Protein AF-A0A831TNE2-F1 (afdb_monomer_lite)

pLDDT: mean 70.63, std 14.73, range [46.28, 89.88]

Sequence (60 aa):
MNPECEHDYDFLYSDYEKTDGTYKENYKQIDVFHCRKCLEYQRVVVRNEDERYKPSWYKA

Foldseek 3Di:
DPPPPPFPWDFDDWDWDFDPDPPDRWIWIWTWIAGPVPRDIDIDGCDTPVDNDDPPPDDD

Secondary structure (DSSP, 8-state):
--TT----EEEEEEEEEEE--TT--EEEEEEEEEETTT--EEEEEEEESS-----TT---

Structure (mmCIF, N/CA/C/O backbone):
data_AF-A0A831TNE2-F1
#
_entry.id   AF-A0A831TNE2-F1
#
loop_
_atom_site.group_PDB
_atom_site.id
_atom_site.type_symbol
_atom_site.label_atom_id
_atom_site.label_alt_id
_atom_site.label_comp_id
_atom_site.label_asym_id
_atom_site.label_entity_id
_atom_site.label_seq_id
_atom_site.pdbx_PDB_ins_code
_atom_site.Cartn_x
_atom_site.Cartn_y
_atom_site.Cartn_z
_atom_site.occupancy
_atom_site.B_iso_or_equiv
_atom_site.auth_seq_id
_atom_site.auth_comp_id
_atom_site.auth_asym_id
_atom_site.auth_atom_id
_atom_site.pdbx_PDB_model_num
ATOM 1 N N . MET A 1 1 ? 3.088 -17.586 7.610 1.00 46.97 1 MET A N 1
ATOM 2 C CA . MET A 1 1 ? 3.579 -16.931 6.382 1.00 46.97 1 MET A CA 1
ATOM 3 C C . MET A 1 1 ? 3.911 -18.035 5.403 1.00 46.97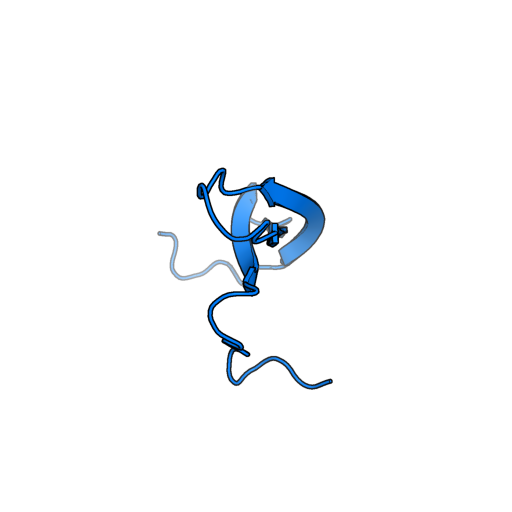 1 MET A C 1
ATOM 5 O O . MET A 1 1 ? 4.807 -18.812 5.698 1.00 46.97 1 MET A O 1
ATOM 9 N N . ASN A 1 2 ? 3.116 -18.189 4.343 1.00 46.28 2 ASN A N 1
ATOM 10 C CA . ASN A 1 2 ? 3.321 -19.240 3.346 1.00 46.28 2 ASN A CA 1
ATOM 11 C C . ASN A 1 2 ? 4.496 -18.815 2.444 1.00 46.28 2 ASN A C 1
ATOM 13 O O . ASN A 1 2 ? 4.359 -17.814 1.743 1.00 46.28 2 ASN A O 1
ATOM 17 N N . PRO A 1 3 ? 5.646 -19.510 2.465 1.00 53.81 3 PRO A N 1
ATOM 18 C CA . PRO A 1 3 ? 6.862 -19.054 1.786 1.00 53.81 3 PRO A CA 1
ATOM 19 C C . PRO A 1 3 ? 6.832 -19.202 0.251 1.00 53.81 3 PRO A C 1
ATOM 21 O O . PRO A 1 3 ? 7.802 -18.841 -0.403 1.00 53.81 3 PRO A O 1
ATOM 24 N N . GLU A 1 4 ? 5.735 -19.699 -0.330 1.00 61.47 4 GLU A N 1
ATOM 25 C CA . GLU A 1 4 ? 5.647 -20.080 -1.751 1.00 61.47 4 GLU A CA 1
ATOM 26 C C . GLU A 1 4 ? 4.545 -19.349 -2.528 1.00 61.47 4 GLU A C 1
ATOM 28 O O . GLU A 1 4 ? 4.222 -19.719 -3.656 1.00 61.47 4 GLU A O 1
ATOM 33 N N . CYS A 1 5 ? 3.935 -18.307 -1.957 1.00 63.09 5 CYS A N 1
ATOM 34 C CA . CYS A 1 5 ? 3.054 -17.479 -2.767 1.00 63.09 5 CYS A CA 1
ATOM 35 C C . CYS A 1 5 ? 3.912 -16.575 -3.662 1.00 63.09 5 CYS A C 1
ATOM 37 O O . CYS A 1 5 ? 4.576 -15.654 -3.185 1.00 63.09 5 CYS A O 1
ATOM 39 N N . GLU A 1 6 ? 3.886 -16.820 -4.972 1.00 68.38 6 GLU A N 1
ATOM 40 C CA . GLU A 1 6 ? 4.279 -15.838 -5.987 1.00 68.38 6 GLU A CA 1
ATOM 41 C C . GLU A 1 6 ? 3.271 -14.680 -5.962 1.00 68.38 6 GLU A C 1
ATOM 43 O O . GLU A 1 6 ? 2.387 -14.603 -6.822 1.00 68.38 6 GLU A O 1
ATOM 48 N N . HIS A 1 7 ? 3.333 -13.865 -4.908 1.00 70.44 7 HIS A N 1
ATOM 49 C CA . HIS A 1 7 ? 2.340 -12.850 -4.606 1.00 70.44 7 HIS A CA 1
ATOM 50 C C . HIS A 1 7 ? 2.102 -11.947 -5.820 1.00 70.44 7 HIS A C 1
ATOM 52 O O . HIS A 1 7 ? 2.988 -11.212 -6.249 1.00 70.44 7 HIS A O 1
ATOM 58 N N . ASP A 1 8 ? 0.884 -12.012 -6.350 1.00 81.12 8 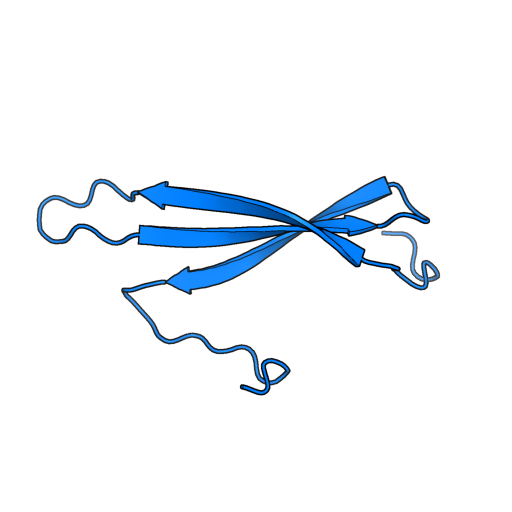ASP A N 1
ATOM 59 C CA . ASP A 1 8 ? 0.393 -11.141 -7.413 1.00 81.12 8 ASP A CA 1
ATOM 60 C C . ASP A 1 8 ? -0.430 -10.039 -6.745 1.00 81.12 8 ASP A C 1
ATOM 62 O O . ASP A 1 8 ? -1.626 -10.203 -6.488 1.00 81.12 8 ASP A O 1
ATOM 66 N N . TYR A 1 9 ? 0.275 -8.999 -6.300 1.00 82.56 9 TYR A N 1
ATOM 67 C CA . TYR A 1 9 ? -0.296 -7.878 -5.565 1.00 82.56 9 TYR A CA 1
ATOM 68 C C . TYR A 1 9 ? -0.885 -6.854 -6.533 1.00 82.56 9 TYR A C 1
ATOM 70 O O . TYR A 1 9 ? -0.150 -6.134 -7.207 1.00 82.56 9 TYR A O 1
ATOM 78 N N . ASP A 1 10 ? -2.207 -6.729 -6.538 1.00 87.38 10 ASP A N 1
ATOM 79 C CA . ASP A 1 10 ? -2.896 -5.635 -7.213 1.00 87.38 10 ASP A CA 1
ATOM 80 C C . ASP A 1 10 ? -3.120 -4.470 -6.271 1.00 87.38 10 ASP A C 1
ATOM 82 O O . ASP A 1 10 ? -3.498 -4.652 -5.112 1.00 87.38 10 ASP A O 1
ATOM 86 N N . PHE A 1 11 ? -2.958 -3.262 -6.798 1.00 87.19 11 PHE A N 1
ATOM 87 C CA . PHE A 1 11 ? -3.401 -2.065 -6.107 1.00 87.19 11 PHE A CA 1
ATOM 88 C C . PHE A 1 11 ? -4.925 -2.092 -5.940 1.00 87.19 11 PHE A C 1
ATOM 90 O O . PHE A 1 11 ? -5.664 -2.256 -6.912 1.00 87.19 11 PHE A O 1
ATOM 97 N N . LEU A 1 12 ? -5.385 -1.911 -4.705 1.00 89.88 12 LEU A N 1
ATOM 98 C CA . LEU A 1 12 ? -6.803 -1.809 -4.376 1.00 89.88 12 LEU A CA 1
ATOM 99 C C . LEU A 1 12 ? -7.228 -0.349 -4.228 1.00 89.88 12 LEU A C 1
ATOM 101 O O . LEU A 1 12 ? -8.084 0.129 -4.967 1.00 89.88 12 LEU A O 1
ATOM 105 N N . TYR A 1 13 ? -6.661 0.339 -3.238 1.00 88.19 13 TYR A N 1
ATOM 106 C CA . TYR A 1 13 ? -6.971 1.729 -2.919 1.00 88.19 13 TYR A CA 1
ATOM 107 C C . TYR A 1 13 ? -5.848 2.356 -2.086 1.00 88.19 13 TYR A C 1
ATOM 109 O O . TYR A 1 13 ? -5.035 1.655 -1.481 1.00 88.19 13 TYR A O 1
ATOM 117 N N . SER A 1 14 ? -5.835 3.687 -2.032 1.00 87.25 14 SER A N 1
ATOM 118 C CA . SER A 1 14 ? -4.962 4.455 -1.143 1.00 87.25 14 SER A CA 1
ATOM 119 C C . SER A 1 14 ? -5.753 4.924 0.071 1.00 87.25 14 SER A C 1
ATOM 121 O O . SER A 1 14 ? -6.800 5.558 -0.069 1.00 87.25 14 SER A O 1
ATOM 123 N N . ASP A 1 15 ? -5.242 4.615 1.253 1.00 87.31 15 ASP A N 1
ATOM 124 C CA . ASP A 1 15 ? -5.703 5.151 2.524 1.00 87.31 15 ASP A CA 1
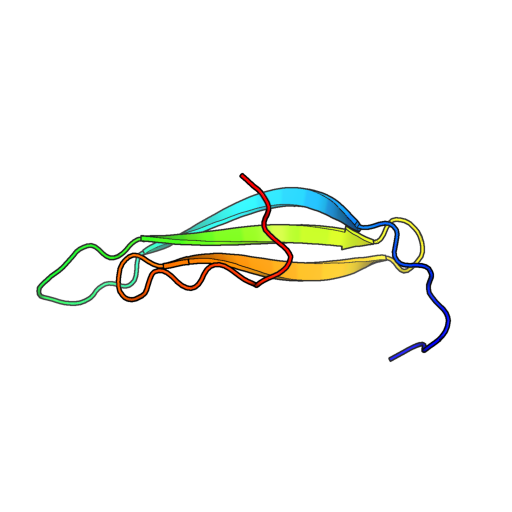ATOM 125 C C . ASP A 1 15 ? -4.885 6.402 2.873 1.00 87.31 15 ASP A C 1
ATOM 127 O O . ASP A 1 15 ? -3.675 6.460 2.630 1.00 87.31 15 ASP A O 1
ATOM 131 N N . TYR A 1 16 ? -5.550 7.424 3.404 1.00 80.88 16 TYR A N 1
ATOM 132 C CA . TYR A 1 16 ? -4.928 8.695 3.758 1.00 80.88 16 TYR A CA 1
ATO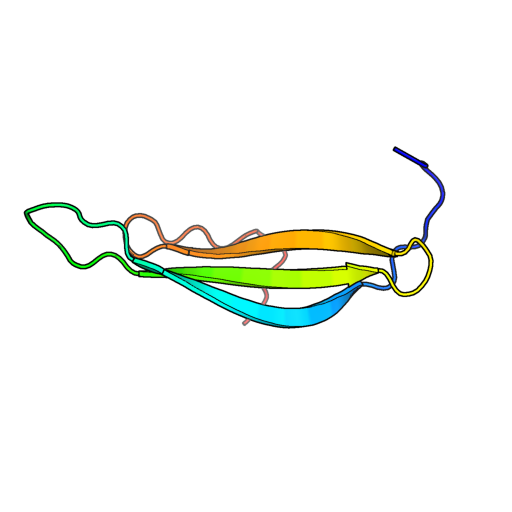M 133 C C . TYR A 1 16 ? -5.154 8.943 5.242 1.00 80.88 16 TYR A C 1
ATOM 135 O O . TYR A 1 16 ? -6.187 9.475 5.652 1.00 80.88 16 TYR A O 1
ATOM 143 N N . GLU A 1 17 ? -4.167 8.575 6.050 1.00 80.44 17 GLU A N 1
ATOM 144 C CA . GLU A 1 17 ? -4.204 8.833 7.481 1.00 80.44 17 GLU A CA 1
ATOM 145 C C . GLU A 1 17 ? -3.691 10.254 7.741 1.00 80.44 17 GLU A C 1
ATOM 147 O O . GLU A 1 17 ? -2.548 10.598 7.418 1.00 80.44 17 GLU A O 1
ATOM 152 N N . LYS A 1 18 ? -4.542 11.097 8.332 1.00 68.12 18 LYS A N 1
ATOM 153 C CA . LYS A 1 18 ? -4.112 12.371 8.913 1.00 68.12 18 LYS A CA 1
ATOM 154 C C . LYS A 1 18 ? -3.636 12.099 10.327 1.00 68.12 18 LYS A C 1
ATOM 156 O O . LYS A 1 18 ? -4.408 11.610 11.150 1.00 68.12 18 LYS A O 1
ATOM 161 N N . THR A 1 19 ? -2.385 12.426 10.616 1.00 62.78 19 THR A N 1
ATOM 162 C CA . THR A 1 19 ? -1.910 12.379 12.000 1.00 62.78 19 THR A CA 1
ATOM 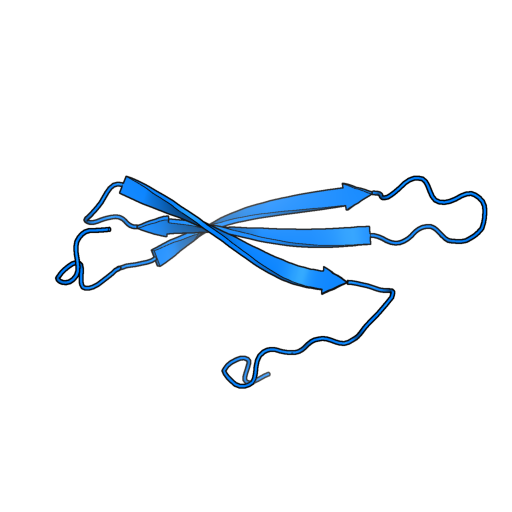163 C C . THR A 1 19 ? -2.181 13.751 12.601 1.00 62.78 19 THR A C 1
ATOM 165 O O . THR A 1 19 ? -1.583 14.733 12.165 1.00 62.78 19 THR A O 1
ATOM 168 N N . ASP A 1 20 ? -3.122 13.834 13.545 1.00 54.34 20 ASP A N 1
ATOM 169 C CA . ASP A 1 20 ? -3.492 15.081 14.226 1.00 54.34 20 ASP A CA 1
ATOM 170 C C . ASP A 1 20 ? -2.366 15.480 15.197 1.00 54.34 20 ASP A C 1
ATOM 172 O O . ASP A 1 20 ? -2.370 15.172 16.387 1.00 54.34 20 ASP A O 1
ATOM 176 N N . GLY A 1 21 ? -1.304 16.058 14.639 1.00 53.88 21 GLY A N 1
ATOM 177 C CA . GLY A 1 21 ? -0.189 16.634 15.373 1.00 53.88 21 GLY A CA 1
ATOM 178 C C . GLY A 1 21 ? -0.358 18.144 15.416 1.00 53.88 21 GLY A C 1
ATOM 179 O O . GLY A 1 21 ? -0.389 18.792 14.375 1.00 53.88 21 GLY A O 1
ATOM 180 N N . THR A 1 22 ? -0.417 18.705 16.623 1.00 53.47 22 THR A N 1
ATOM 181 C CA . THR A 1 22 ? -0.753 20.099 16.982 1.00 53.47 22 THR A CA 1
ATOM 182 C C . THR A 1 22 ? 0.006 21.212 16.225 1.00 53.47 22 THR A C 1
ATOM 184 O O . THR A 1 22 ? -0.315 22.382 16.404 1.00 53.47 22 THR A O 1
ATOM 187 N N . TYR A 1 23 ? 0.988 20.903 15.370 1.00 50.34 23 TYR A N 1
ATOM 188 C CA . TYR A 1 23 ? 1.812 21.906 14.683 1.00 50.34 23 TYR A CA 1
ATOM 189 C C . TYR A 1 23 ? 2.102 21.662 13.190 1.00 50.34 23 TYR A C 1
ATOM 191 O O . TYR A 1 23 ? 2.729 22.526 12.577 1.00 50.34 23 TYR A O 1
ATOM 199 N N . LYS A 1 24 ? 1.647 20.560 12.575 1.00 52.47 24 LYS A N 1
ATOM 200 C CA . LYS A 1 24 ? 1.795 20.306 11.126 1.00 52.47 24 LYS A CA 1
ATOM 201 C C . LYS A 1 24 ? 0.795 19.248 10.658 1.00 52.47 24 LYS A C 1
ATOM 203 O O . LYS A 1 24 ? 0.777 18.144 11.192 1.00 52.47 24 LYS A O 1
ATOM 208 N N . GLU A 1 25 ? -0.006 19.574 9.646 1.00 54.94 25 GLU A N 1
ATOM 209 C CA . GLU A 1 25 ? -0.878 18.612 8.965 1.00 54.94 25 GLU A CA 1
ATOM 210 C C . GLU A 1 25 ? -0.023 17.626 8.156 1.00 54.94 25 GLU A C 1
ATOM 212 O O . GLU A 1 25 ? 0.210 17.830 6.973 1.00 54.94 25 GLU A O 1
ATOM 217 N N . ASN A 1 26 ? 0.475 16.567 8.792 1.00 60.94 26 ASN A N 1
ATOM 218 C CA . ASN A 1 26 ? 1.176 15.497 8.089 1.00 60.94 26 ASN A CA 1
ATOM 219 C C . ASN A 1 26 ? 0.144 14.507 7.533 1.00 60.94 26 ASN A C 1
ATOM 221 O O . ASN A 1 26 ? -0.554 13.834 8.305 1.00 60.94 26 ASN A O 1
ATOM 225 N N . TYR A 1 27 ? 0.051 14.390 6.204 1.00 67.56 27 TYR A N 1
ATOM 226 C CA . TYR A 1 27 ? -0.706 13.303 5.578 1.00 67.56 27 TYR A CA 1
ATOM 227 C C . TYR A 1 27 ? 0.204 12.110 5.287 1.00 67.56 27 TYR A C 1
ATOM 229 O O . TYR A 1 27 ? 1.274 12.219 4.682 1.00 67.56 27 TYR A O 1
ATOM 237 N N . LYS A 1 28 ? -0.252 10.936 5.715 1.00 78.12 28 LYS A N 1
ATOM 238 C CA . LYS A 1 28 ? 0.372 9.652 5.433 1.00 78.12 28 LYS A CA 1
ATOM 239 C C . LYS A 1 28 ? -0.460 8.951 4.370 1.00 78.12 28 LYS A C 1
ATOM 241 O O . LYS A 1 28 ? -1.615 8.616 4.612 1.00 78.12 28 LYS A O 1
ATOM 246 N N . GLN A 1 29 ? 0.124 8.740 3.195 1.00 84.25 29 GLN A N 1
ATOM 247 C CA . GLN A 1 29 ? -0.506 7.946 2.144 1.00 84.25 29 GLN A CA 1
ATOM 248 C C . GLN A 1 29 ? -0.054 6.495 2.276 1.00 84.25 29 GLN A C 1
ATOM 250 O O . GLN A 1 29 ? 1.147 6.203 2.266 1.00 84.25 29 GLN A O 1
ATOM 255 N N . ILE A 1 30 ? -1.024 5.596 2.386 1.00 87.75 30 ILE A N 1
ATOM 256 C CA . ILE A 1 30 ? -0.825 4.159 2.511 1.00 87.75 30 ILE A CA 1
ATOM 257 C C . ILE A 1 30 ? -1.519 3.489 1.344 1.00 87.75 30 ILE A C 1
ATOM 259 O O . ILE A 1 30 ? -2.743 3.438 1.288 1.00 87.75 30 ILE A O 1
ATOM 263 N N . ASP A 1 31 ? -0.743 2.931 0.433 1.00 89.25 31 ASP A N 1
ATOM 264 C CA . ASP A 1 31 ? -1.307 2.143 -0.648 1.00 89.25 31 ASP A CA 1
ATOM 265 C C . ASP A 1 31 ? -1.561 0.722 -0.141 1.00 89.25 31 ASP A C 1
ATOM 267 O O . ASP A 1 31 ? -0.689 0.076 0.455 1.00 89.25 31 ASP A O 1
ATOM 271 N N . VAL A 1 32 ? -2.792 0.255 -0.337 1.00 88.12 32 VAL A N 1
ATOM 272 C CA . VAL A 1 32 ? -3.232 -1.087 0.025 1.00 88.12 32 VAL A CA 1
ATOM 273 C C . VAL A 1 32 ? -3.227 -1.946 -1.227 1.00 88.12 32 VAL A C 1
ATOM 275 O O . VAL A 1 32 ? -3.855 -1.622 -2.236 1.00 88.12 32 VAL A O 1
ATOM 278 N N . PHE A 1 33 ? -2.537 -3.070 -1.131 1.00 88.94 33 PHE A N 1
ATOM 279 C CA . PHE A 1 33 ? -2.443 -4.073 -2.170 1.00 88.94 33 PHE A CA 1
ATOM 280 C C . PHE A 1 33 ? -3.124 -5.354 -1.718 1.00 88.94 33 PHE A C 1
ATOM 282 O O . PHE A 1 33 ? -3.109 -5.693 -0.533 1.00 88.94 33 PHE A O 1
ATOM 289 N N . HIS A 1 34 ? -3.689 -6.086 -2.666 1.00 89.19 34 HIS A N 1
ATOM 290 C CA . HIS A 1 34 ? -4.278 -7.391 -2.421 1.00 89.19 34 HIS A CA 1
ATOM 291 C C . HIS A 1 34 ? -3.686 -8.437 -3.346 1.00 89.19 34 HIS A C 1
ATOM 293 O O . HIS A 1 34 ? -3.681 -8.296 -4.566 1.00 89.19 34 HIS A O 1
ATOM 299 N N . CYS A 1 35 ? -3.216 -9.512 -2.729 1.00 86.31 35 CYS A N 1
ATOM 300 C CA . CYS A 1 35 ? -2.712 -10.690 -3.400 1.00 86.31 35 CYS A CA 1
ATOM 301 C C . CYS A 1 35 ? -3.878 -11.494 -3.984 1.00 86.31 35 CYS A C 1
ATOM 303 O O . CYS A 1 35 ? -4.615 -12.141 -3.239 1.00 86.31 35 CYS A O 1
ATOM 305 N N . ARG A 1 36 ? -4.019 -11.553 -5.312 1.00 83.19 36 ARG A N 1
ATOM 306 C CA . ARG A 1 36 ? -5.078 -12.366 -5.950 1.00 83.19 36 ARG A CA 1
ATOM 307 C C . ARG A 1 36 ? -4.981 -13.858 -5.635 1.00 83.19 36 ARG A C 1
ATOM 309 O O . ARG A 1 36 ? -5.995 -14.548 -5.622 1.00 83.19 36 ARG A O 1
ATOM 316 N N . LYS A 1 37 ? -3.766 -14.360 -5.401 1.00 81.94 37 LYS A N 1
ATOM 317 C CA . LYS A 1 37 ? -3.499 -15.795 -5.203 1.00 81.94 37 LYS A CA 1
ATOM 318 C C . LYS A 1 37 ? -3.752 -16.269 -3.772 1.00 81.94 37 LYS A C 1
ATOM 320 O O . LYS A 1 37 ? -4.232 -17.375 -3.564 1.00 81.94 37 LYS A O 1
ATOM 325 N N . CYS A 1 38 ? -3.401 -15.443 -2.797 1.00 85.00 38 CYS A N 1
ATOM 326 C CA . CYS A 1 38 ? -3.364 -15.803 -1.383 1.00 85.00 38 CYS A CA 1
ATOM 327 C C . CYS A 1 38 ? -4.351 -15.017 -0.521 1.00 85.00 38 CYS A C 1
ATOM 329 O O . CYS A 1 38 ? -4.463 -15.299 0.669 1.00 85.00 38 CYS A O 1
ATOM 331 N N . LEU A 1 39 ? -5.061 -14.052 -1.120 1.00 82.31 39 LEU A N 1
ATOM 332 C CA . LEU A 1 39 ? -6.020 -13.166 -0.457 1.00 82.31 39 LEU A CA 1
ATOM 333 C C . LEU A 1 39 ? -5.407 -12.371 0.710 1.00 82.31 39 LEU A C 1
ATOM 335 O O . LEU A 1 39 ? -6.111 -11.896 1.599 1.00 82.31 39 LEU A O 1
ATOM 339 N N . GLU A 1 40 ? -4.079 -12.232 0.712 1.00 85.19 40 GLU A N 1
ATOM 340 C CA . GLU A 1 40 ? -3.342 -11.425 1.677 1.00 85.19 40 GLU A CA 1
ATOM 341 C C . GLU A 1 40 ? -3.433 -9.942 1.306 1.00 85.19 40 GLU A C 1
ATOM 343 O O . GLU A 1 40 ? -3.353 -9.573 0.130 1.00 85.19 40 GLU A O 1
ATOM 348 N N . TYR A 1 41 ? -3.568 -9.091 2.323 1.00 85.81 41 TYR A N 1
ATOM 349 C CA . TYR A 1 41 ? -3.542 -7.640 2.176 1.00 85.81 41 TYR A CA 1
ATOM 350 C C . TYR A 1 41 ? -2.201 -7.098 2.646 1.00 85.81 41 TYR A C 1
ATOM 352 O O . TYR A 1 41 ? -1.801 -7.341 3.784 1.00 85.81 41 TYR A O 1
ATOM 360 N N . GLN A 1 42 ? -1.557 -6.297 1.803 1.00 84.56 42 GLN A N 1
ATOM 361 C CA . GLN A 1 42 ? -0.293 -5.645 2.113 1.00 84.56 42 GLN A CA 1
ATOM 362 C C . GLN A 1 42 ? -0.471 -4.130 2.103 1.00 84.56 42 GLN A C 1
ATOM 364 O O . GLN A 1 42 ? -1.096 -3.575 1.204 1.00 84.56 42 GLN A O 1
ATOM 369 N N . ARG A 1 43 ? 0.068 -3.447 3.114 1.00 86.38 43 ARG A N 1
ATOM 370 C CA . ARG A 1 43 ? -0.055 -1.991 3.270 1.00 86.38 43 ARG A CA 1
ATOM 371 C C . ARG A 1 43 ? 1.321 -1.351 3.185 1.00 86.38 43 ARG A C 1
ATOM 373 O O . ARG A 1 43 ? 2.204 -1.703 3.963 1.00 86.38 43 ARG A O 1
ATOM 380 N N . VAL A 1 44 ? 1.502 -0.407 2.268 1.00 83.94 44 VAL A N 1
ATOM 381 C CA . VAL A 1 44 ? 2.786 0.269 2.045 1.00 83.94 44 VAL A CA 1
ATOM 382 C C . VAL A 1 44 ? 2.611 1.763 2.243 1.00 83.94 44 VAL A C 1
ATOM 384 O O . VAL A 1 44 ? 1.797 2.392 1.579 1.00 83.94 44 VAL A O 1
ATOM 387 N N . VAL A 1 45 ? 3.402 2.349 3.140 1.00 81.31 45 VAL A N 1
ATOM 388 C CA . VAL A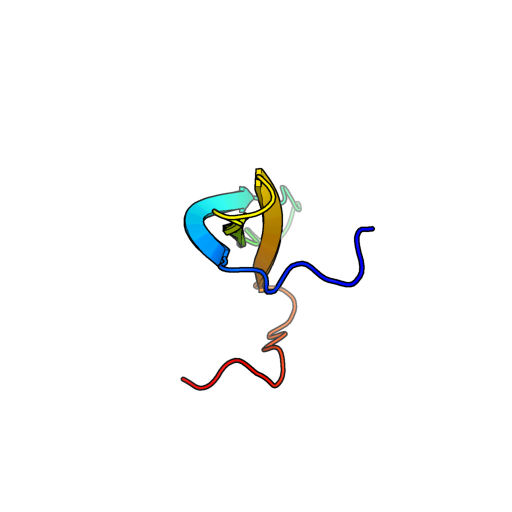 1 45 ? 3.450 3.805 3.303 1.00 81.31 45 VAL A CA 1
ATOM 389 C C . VAL A 1 45 ? 4.260 4.384 2.146 1.00 81.31 45 VAL A C 1
ATOM 391 O O . VAL A 1 45 ? 5.481 4.246 2.116 1.00 81.31 45 VAL A O 1
ATOM 394 N N . VAL A 1 46 ? 3.582 4.998 1.178 1.00 75.00 46 VAL A N 1
ATOM 395 C CA . VAL A 1 46 ? 4.211 5.550 -0.037 1.00 75.00 46 VAL A CA 1
ATOM 396 C C . VAL A 1 46 ? 4.591 7.017 0.116 1.00 75.00 46 VAL A C 1
ATOM 398 O O . VAL A 1 46 ? 5.492 7.507 -0.566 1.00 75.00 46 VAL A O 1
ATOM 401 N N . ARG A 1 47 ? 3.934 7.727 1.036 1.00 66.81 47 ARG A N 1
ATOM 402 C CA . ARG A 1 47 ? 4.262 9.113 1.354 1.00 66.81 47 ARG A CA 1
ATOM 403 C C . ARG A 1 47 ? 4.074 9.363 2.837 1.00 66.81 47 ARG A C 1
ATOM 405 O O . ARG A 1 47 ? 2.996 9.136 3.376 1.00 66.81 47 ARG A O 1
ATOM 412 N N . ASN A 1 48 ? 5.133 9.847 3.467 1.00 68.81 48 ASN A N 1
ATOM 413 C CA . ASN A 1 48 ? 5.103 10.428 4.794 1.00 68.81 48 ASN A CA 1
ATOM 414 C C . ASN A 1 48 ? 5.771 11.800 4.676 1.00 68.81 48 ASN A C 1
ATOM 416 O O . ASN A 1 48 ? 6.872 11.911 4.138 1.00 68.81 48 ASN A O 1
ATOM 420 N N . GLU A 1 49 ? 5.070 12.857 5.067 1.00 56.53 49 GLU A N 1
ATOM 421 C CA . GLU A 1 49 ? 5.584 14.224 4.944 1.00 56.53 49 GLU A CA 1
ATOM 422 C C . GLU A 1 49 ? 6.747 14.515 5.903 1.00 56.53 49 GLU A C 1
ATOM 424 O O . GLU A 1 49 ? 7.538 15.422 5.639 1.00 56.53 49 GLU A O 1
ATOM 429 N N . ASP A 1 50 ? 6.893 13.704 6.955 1.00 53.59 50 ASP A N 1
ATOM 430 C CA . ASP A 1 50 ? 7.938 13.865 7.969 1.00 53.59 50 ASP A CA 1
ATOM 431 C C . ASP A 1 50 ? 9.293 13.275 7.529 1.00 53.59 50 ASP A C 1
ATOM 433 O O . ASP A 1 50 ? 10.348 13.795 7.882 1.00 53.59 50 ASP A O 1
ATOM 437 N N . GLU A 1 51 ? 9.292 12.266 6.653 1.00 52.66 51 GLU A N 1
ATOM 438 C CA . GLU A 1 51 ? 10.504 11.689 6.070 1.00 52.66 51 GLU A CA 1
ATOM 439 C C . GLU A 1 51 ? 10.229 11.226 4.638 1.00 52.66 51 GLU A C 1
ATOM 441 O O . GLU A 1 51 ? 9.350 10.400 4.390 1.00 52.66 51 GLU A O 1
ATOM 446 N N . ARG A 1 52 ? 11.027 11.707 3.673 1.00 49.66 52 ARG A N 1
ATOM 447 C CA . ARG A 1 52 ? 11.047 11.180 2.296 1.00 49.66 52 ARG A CA 1
ATOM 448 C C . ARG A 1 52 ? 11.627 9.759 2.281 1.00 49.66 52 ARG A C 1
ATOM 450 O O . ARG A 1 52 ? 12.698 9.534 1.723 1.00 49.66 52 ARG A O 1
ATOM 457 N N . TYR A 1 53 ? 10.938 8.790 2.870 1.00 55.62 53 TYR A N 1
ATOM 458 C CA . TYR A 1 53 ? 11.307 7.390 2.754 1.00 55.62 53 TYR A CA 1
ATOM 459 C C . TYR A 1 53 ? 10.814 6.875 1.402 1.00 55.62 53 TYR A C 1
ATOM 461 O O . TYR A 1 53 ? 9.662 6.483 1.245 1.00 55.62 53 TYR A O 1
ATOM 469 N N . LYS A 1 54 ? 11.684 6.939 0.390 1.00 53.75 54 LYS A N 1
ATOM 470 C CA . LYS A 1 54 ? 11.497 6.199 -0.859 1.00 53.75 54 LYS A CA 1
ATOM 471 C C . LYS A 1 54 ? 12.139 4.824 -0.676 1.00 53.75 54 LYS A C 1
ATOM 473 O O . LYS A 1 54 ? 13.366 4.766 -0.575 1.00 53.75 54 LYS A O 1
ATOM 478 N N . PRO A 1 55 ? 11.362 3.728 -0.637 1.00 55.41 55 PRO A N 1
ATOM 479 C CA . PRO A 1 55 ? 11.936 2.395 -0.701 1.00 55.41 55 PRO A CA 1
ATOM 480 C C . PRO A 1 55 ? 12.791 2.270 -1.964 1.00 55.41 55 PRO A C 1
ATOM 482 O O . PRO A 1 55 ? 12.428 2.785 -3.021 1.00 55.41 55 PRO A O 1
ATOM 485 N N . SER A 1 56 ? 13.921 1.576 -1.873 1.00 55.03 56 SER A N 1
ATOM 486 C CA . SER A 1 56 ? 14.915 1.466 -2.953 1.00 55.03 56 SER A CA 1
ATOM 487 C C . SER A 1 56 ? 14.387 0.834 -4.250 1.00 55.03 56 SER A C 1
ATOM 489 O O . SER A 1 56 ? 15.017 0.966 -5.297 1.00 55.03 56 SER A O 1
ATOM 491 N N . TRP A 1 57 ? 13.226 0.179 -4.205 1.00 62.97 57 TRP A N 1
ATOM 492 C CA . TRP A 1 57 ? 12.540 -0.396 -5.362 1.00 62.97 57 TRP A CA 1
ATOM 493 C C . TRP A 1 57 ? 11.590 0.584 -6.078 1.00 62.97 57 TRP A C 1
ATOM 495 O O . TRP A 1 57 ? 11.114 0.273 -7.168 1.00 62.97 57 TRP A O 1
ATOM 505 N N . TYR A 1 58 ? 11.336 1.772 -5.518 1.00 51.38 58 TYR A N 1
ATOM 506 C CA . TYR A 1 58 ? 10.484 2.796 -6.128 1.00 51.38 58 TYR A CA 1
ATOM 507 C C . TYR A 1 58 ? 11.272 3.597 -7.179 1.00 51.38 58 TYR A C 1
ATOM 509 O O . TYR A 1 58 ? 11.949 4.581 -6.862 1.00 51.38 58 TYR A O 1
ATOM 517 N N . LYS A 1 59 ? 11.207 3.167 -8.445 1.00 52.31 59 LYS A N 1
ATOM 518 C CA . LYS A 1 59 ? 11.679 3.962 -9.589 1.00 52.31 59 LYS A CA 1
ATOM 519 C C . LYS A 1 59 ? 10.557 4.900 -10.040 1.00 52.31 59 LYS A C 1
ATOM 521 O O . LYS A 1 59 ? 9.462 4.436 -10.336 1.00 52.31 59 LYS A O 1
ATOM 526 N N . ALA A 1 60 ? 10.850 6.201 -10.018 1.00 55.22 60 ALA A N 1
ATOM 527 C CA . ALA A 1 60 ? 10.002 7.252 -10.581 1.00 55.22 60 ALA A CA 1
ATOM 528 C C . ALA A 1 60 ? 9.944 7.169 -12.111 1.00 55.22 60 ALA A C 1
ATOM 530 O O . ALA A 1 60 ? 10.923 6.649 -12.698 1.00 55.22 60 ALA A O 1
#

Radius of gyration: 14.22 Å; chains: 1; bounding box: 22×42×28 Å